Protein AF-A0A843AB43-F1 (afdb_monomer)

Nearest PDB structures (foldseek):
  2qyp-assembly1_B  TM=4.444E-01  e=4.084E+00  Homo sapiens

Secondary structure (DSSP, 8-state):
-HHHHHHGGGGSSS-BHHHHHHHHHHHHHTS-HHHHHHHHHHHHHHTTTS-HHHHHHHIIIIIIIIIHHHHHHHH------PBP-HHHHHHHHHHHHHHHHHHHHHTT-

Structure (mmCIF, N/CA/C/O backbone):
data_AF-A0A843AB43-F1
#
_entry.id   AF-A0A843AB43-F1
#
loop_
_atom_site.group_PDB
_atom_site.id
_atom_site.type_symbol
_atom_site.label_atom_id
_atom_site.label_alt_id
_atom_site.label_comp_id
_atom_site.label_asym_id
_atom_site.label_entity_id
_atom_site.label_seq_id
_atom_site.pdbx_PDB_ins_code
_atom_site.Cartn_x
_atom_site.Cartn_y
_atom_site.Cartn_z
_atom_site.occupancy
_atom_site.B_iso_or_equiv
_atom_site.auth_seq_id
_atom_site.auth_comp_id
_atom_site.auth_asym_id
_atom_site.auth_atom_id
_atom_site.pdbx_PDB_model_num
ATOM 1 N N . MET A 1 1 ? 1.940 11.977 3.750 1.00 79.62 1 MET A N 1
ATOM 2 C CA . MET A 1 1 ? 0.467 11.956 3.600 1.00 79.62 1 MET A CA 1
ATOM 3 C C . MET A 1 1 ? -0.095 10.537 3.675 1.00 79.62 1 MET A C 1
ATOM 5 O O . MET A 1 1 ? -0.754 10.281 4.665 1.00 79.62 1 MET A O 1
ATOM 9 N N . LEU A 1 2 ? 0.191 9.595 2.756 1.00 90.25 2 LEU A N 1
ATOM 10 C CA . LEU A 1 2 ? -0.289 8.194 2.866 1.00 90.25 2 LEU A CA 1
ATOM 11 C C . LEU A 1 2 ? 0.046 7.543 4.218 1.00 90.25 2 LEU A C 1
ATOM 13 O O . LEU A 1 2 ? -0.836 6.993 4.870 1.00 90.25 2 LEU A O 1
ATOM 17 N N . PHE A 1 3 ? 1.301 7.657 4.659 1.00 92.81 3 PHE A N 1
ATOM 18 C CA . PHE A 1 3 ? 1.727 7.094 5.941 1.00 9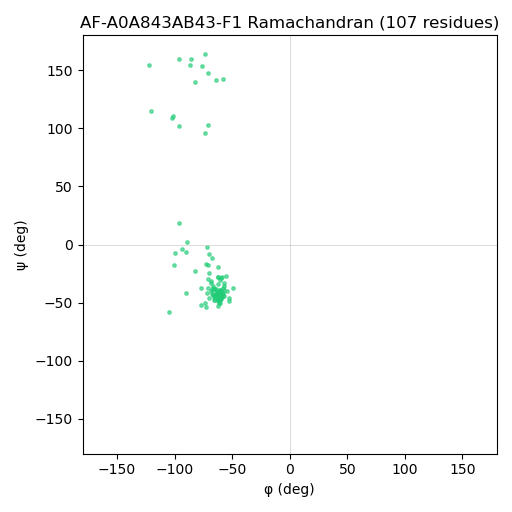2.81 3 PHE A CA 1
ATOM 19 C C . PHE A 1 3 ? 0.977 7.684 7.139 1.00 92.81 3 PHE A C 1
ATOM 21 O O . PHE A 1 3 ? 0.729 6.949 8.080 1.00 92.81 3 PHE A O 1
ATOM 28 N N . GLU A 1 4 ? 0.538 8.949 7.089 1.00 92.38 4 GLU A N 1
ATOM 29 C CA . GLU A 1 4 ? -0.273 9.536 8.169 1.00 92.38 4 GLU A CA 1
ATOM 30 C C . GLU A 1 4 ? -1.660 8.888 8.243 1.00 92.38 4 GLU A C 1
ATOM 32 O O . GLU A 1 4 ? -2.116 8.550 9.328 1.00 92.38 4 GLU A O 1
ATOM 37 N N . TYR A 1 5 ? -2.306 8.643 7.094 1.00 94.69 5 TYR A N 1
ATOM 38 C CA . TYR A 1 5 ? -3.594 7.937 7.049 1.00 94.69 5 TYR A CA 1
ATOM 39 C C . TYR A 1 5 ? -3.476 6.492 7.545 1.00 94.69 5 TYR A C 1
ATOM 41 O O . TYR A 1 5 ? -4.370 5.992 8.212 1.00 94.69 5 TYR A O 1
ATOM 49 N N . LEU A 1 6 ? -2.379 5.805 7.219 1.00 95.94 6 LEU A N 1
ATOM 50 C CA . LEU A 1 6 ? -2.141 4.449 7.721 1.00 95.94 6 LEU A CA 1
ATOM 51 C C . LEU A 1 6 ? -1.811 4.457 9.219 1.00 95.94 6 LEU A C 1
ATOM 53 O O . LEU A 1 6 ? -2.258 3.573 9.946 1.00 95.94 6 LEU A O 1
ATOM 57 N N . LYS A 1 7 ? -1.066 5.463 9.690 1.00 95.38 7 LYS A N 1
ATOM 58 C CA . LYS A 1 7 ? -0.697 5.621 11.100 1.00 95.38 7 LYS A CA 1
ATOM 59 C C . LYS A 1 7 ? -1.887 6.026 11.966 1.00 95.38 7 LYS A C 1
ATOM 61 O O . LYS A 1 7 ? -1.945 5.603 13.111 1.00 95.38 7 LYS A O 1
ATOM 66 N N . SER A 1 8 ? -2.877 6.743 11.427 1.00 95.50 8 SER A N 1
ATOM 67 C CA . SER A 1 8 ? -4.082 7.101 12.188 1.00 95.50 8 SER A CA 1
ATOM 68 C C . SER A 1 8 ? -4.894 5.887 12.647 1.00 95.50 8 SER A C 1
ATOM 70 O O . SER A 1 8 ? -5.665 6.013 13.585 1.00 95.50 8 SER A O 1
ATOM 72 N N . LEU A 1 9 ? -4.710 4.707 12.040 1.00 96.31 9 LEU A N 1
ATOM 73 C CA . LEU A 1 9 ? -5.319 3.458 12.516 1.00 96.31 9 LEU A CA 1
ATOM 74 C C . LEU A 1 9 ? -4.760 2.989 13.871 1.00 96.31 9 LEU A C 1
ATOM 76 O O . LEU A 1 9 ? -5.321 2.087 14.485 1.00 96.31 9 LEU A O 1
ATOM 80 N N . GLU A 1 10 ? -3.663 3.578 14.356 1.00 95.44 10 GLU A N 1
ATOM 81 C CA . GLU A 1 10 ? -3.089 3.275 15.670 1.00 95.44 10 GLU A CA 1
ATOM 82 C C . GLU A 1 10 ? -4.074 3.521 16.821 1.00 95.44 10 GLU A C 1
ATOM 84 O O . GLU A 1 10 ? -3.992 2.825 17.837 1.00 95.44 10 GLU A O 1
ATOM 89 N N . THR A 1 11 ? -5.024 4.447 16.653 1.00 95.06 11 THR A N 1
ATOM 90 C CA . THR A 1 11 ? -6.046 4.757 17.665 1.00 95.06 11 THR A CA 1
ATOM 91 C C . THR A 1 11 ? -7.094 3.665 17.830 1.00 95.06 11 THR A C 1
ATOM 93 O O . THR A 1 11 ? -7.792 3.657 18.836 1.00 95.06 11 THR A O 1
ATOM 96 N N . ASN A 1 12 ? -7.224 2.756 16.863 1.00 94.75 12 ASN A N 1
ATOM 97 C CA . ASN A 1 12 ? -8.202 1.677 16.926 1.00 94.75 12 ASN A CA 1
ATOM 98 C C . ASN A 1 12 ? -7.652 0.530 17.778 1.00 94.75 12 ASN A C 1
ATOM 100 O O . ASN A 1 12 ? -6.480 0.173 17.637 1.00 94.75 12 ASN A O 1
ATOM 104 N N . ASP A 1 13 ? -8.483 -0.089 18.615 1.00 94.06 13 ASP A N 1
ATOM 105 C CA . ASP A 1 13 ? -8.077 -1.261 19.406 1.00 94.06 13 ASP A CA 1
ATOM 106 C C . ASP A 1 13 ? -7.609 -2.405 18.497 1.00 94.06 13 ASP A C 1
ATOM 108 O O . ASP A 1 13 ? -6.518 -2.956 18.674 1.00 94.06 13 ASP A O 1
ATOM 112 N N . GLU A 1 14 ? -8.377 -2.660 17.440 1.00 96.19 14 GLU A N 1
ATOM 113 C CA . GLU A 1 14 ? -8.062 -3.603 16.376 1.00 96.19 14 GLU A CA 1
ATOM 114 C C . GLU A 1 14 ? -8.037 -2.904 15.015 1.00 96.19 14 GLU A C 1
ATOM 116 O O . GLU A 1 14 ? -8.686 -1.882 14.800 1.00 96.19 14 GLU A O 1
ATOM 121 N N . ILE A 1 15 ? -7.275 -3.468 14.077 1.00 97.44 15 ILE A N 1
ATOM 122 C CA . ILE A 1 15 ? -7.208 -2.970 12.704 1.00 97.44 15 ILE A CA 1
ATOM 123 C C . ILE A 1 15 ? -7.651 -4.095 11.777 1.00 97.44 15 ILE A C 1
ATOM 125 O O . ILE A 1 15 ? -6.965 -5.119 11.668 1.00 97.44 15 ILE A O 1
ATOM 129 N N . SER A 1 16 ? -8.771 -3.894 11.086 1.00 97.25 16 SER A N 1
ATOM 130 C CA . SER A 1 16 ? -9.240 -4.852 10.091 1.00 97.25 16 SER A CA 1
ATOM 131 C C . SER A 1 16 ? -8.421 -4.737 8.805 1.00 97.25 16 SER A C 1
ATOM 133 O O . SER A 1 16 ? -7.900 -3.672 8.450 1.00 97.25 16 SER A O 1
ATOM 135 N N . LYS A 1 17 ? -8.328 -5.829 8.041 1.00 97.12 17 LYS A N 1
ATOM 136 C CA . LYS A 1 17 ? -7.762 -5.777 6.680 1.00 97.12 17 LYS A CA 1
ATOM 137 C C . LYS A 1 17 ? -8.519 -4.773 5.794 1.00 97.12 17 LYS A C 1
ATOM 139 O O . LYS A 1 17 ? -7.908 -4.107 4.955 1.00 97.12 17 LYS A O 1
ATOM 144 N N . ASN A 1 18 ? -9.824 -4.623 6.016 1.00 97.12 18 ASN A N 1
ATOM 145 C CA . ASN A 1 18 ? -10.679 -3.697 5.280 1.00 97.12 18 ASN A CA 1
ATOM 146 C C . ASN A 1 18 ? -10.378 -2.217 5.575 1.00 97.12 18 ASN A C 1
ATOM 148 O O . ASN A 1 18 ? -10.467 -1.400 4.657 1.00 97.12 18 ASN A O 1
ATOM 152 N N . ASP A 1 19 ? -9.961 -1.860 6.793 1.00 96.50 19 ASP A N 1
ATOM 153 C CA . ASP A 1 19 ? -9.545 -0.485 7.122 1.00 96.50 19 ASP A CA 1
ATOM 154 C C . ASP A 1 19 ? -8.342 -0.056 6.278 1.00 96.50 19 ASP A C 1
ATOM 156 O O . ASP A 1 19 ? -8.309 1.033 5.695 1.00 96.50 19 ASP A O 1
ATOM 160 N N . ILE A 1 20 ? -7.373 -0.963 6.144 1.00 96.12 20 ILE A N 1
ATOM 161 C CA . ILE A 1 20 ? -6.191 -0.759 5.306 1.00 96.12 20 ILE A CA 1
ATOM 162 C C . ILE A 1 20 ? -6.607 -0.670 3.840 1.00 96.12 20 ILE A C 1
ATOM 164 O O . ILE A 1 20 ? -6.200 0.263 3.145 1.00 96.12 20 ILE A O 1
ATOM 168 N N . LEU A 1 21 ? -7.442 -1.602 3.364 1.00 96.44 21 LEU A N 1
ATOM 169 C CA . LEU A 1 21 ? -7.914 -1.606 1.980 1.00 96.44 21 LEU A CA 1
ATOM 170 C C . LEU A 1 21 ? -8.629 -0.299 1.624 1.00 96.44 21 LEU A C 1
ATOM 172 O O . LEU A 1 21 ? -8.383 0.251 0.553 1.00 96.44 21 LEU A O 1
ATOM 176 N N . LYS A 1 22 ? -9.460 0.238 2.522 1.00 96.25 22 LYS A N 1
ATOM 177 C CA . LYS A 1 22 ? -10.166 1.511 2.327 1.00 96.25 22 LYS A CA 1
ATOM 178 C C . LYS A 1 22 ? -9.196 2.672 2.113 1.00 96.25 22 LYS A C 1
ATOM 180 O O . LYS A 1 22 ? -9.383 3.466 1.190 1.00 96.25 22 LYS A O 1
ATOM 185 N N . ILE A 1 23 ? -8.142 2.760 2.925 1.00 96.50 23 ILE A N 1
ATOM 186 C CA . ILE A 1 23 ? -7.103 3.785 2.758 1.00 96.50 23 ILE A CA 1
ATOM 187 C C . ILE A 1 23 ? -6.356 3.569 1.441 1.00 96.50 23 ILE A C 1
ATOM 189 O O . ILE A 1 23 ? -6.203 4.512 0.665 1.00 96.50 23 ILE A O 1
ATOM 193 N N . LEU A 1 24 ? -5.929 2.338 1.153 1.00 94.94 24 LEU A N 1
ATOM 194 C CA . LEU A 1 24 ? -5.204 2.026 -0.079 1.00 94.94 24 LEU A CA 1
ATOM 195 C C . LEU A 1 24 ? -6.033 2.339 -1.328 1.00 94.94 24 LEU A C 1
ATOM 197 O O . LEU A 1 24 ? -5.489 2.902 -2.273 1.00 94.94 24 LEU A O 1
ATOM 201 N N . LYS A 1 25 ? -7.340 2.057 -1.324 1.00 95.38 25 LYS A N 1
ATOM 202 C CA . LYS A 1 25 ? -8.261 2.419 -2.410 1.00 95.38 25 LYS A CA 1
ATOM 203 C C . LYS A 1 25 ? -8.333 3.923 -2.625 1.00 95.38 25 LYS A C 1
ATOM 205 O O . LYS A 1 25 ? -8.106 4.369 -3.746 1.00 95.38 25 LYS A O 1
ATOM 210 N N . LYS A 1 26 ? -8.546 4.698 -1.556 1.00 94.69 26 LYS A N 1
ATOM 211 C CA . LYS A 1 26 ? -8.575 6.170 -1.620 1.00 94.69 26 LYS A CA 1
ATOM 212 C C . LYS A 1 26 ? -7.299 6.736 -2.250 1.00 94.69 26 LYS A C 1
ATOM 214 O O . LYS A 1 26 ? -7.342 7.690 -3.017 1.00 94.69 26 LYS A O 1
ATOM 219 N N . TRP A 1 27 ? -6.144 6.157 -1.928 1.00 92.75 27 TRP A N 1
ATOM 220 C CA . TRP A 1 27 ? -4.873 6.585 -2.511 1.00 92.75 27 TRP A CA 1
ATOM 221 C C . TRP A 1 27 ? -4.671 6.086 -3.938 1.00 92.75 27 TRP A C 1
ATOM 223 O O . TRP A 1 27 ? -4.152 6.828 -4.769 1.00 92.75 27 TRP A O 1
ATOM 233 N N . ALA A 1 28 ? -5.109 4.866 -4.239 1.00 92.38 28 ALA A N 1
ATOM 234 C CA . ALA A 1 28 ? -5.060 4.322 -5.583 1.00 92.38 28 ALA A CA 1
ATOM 235 C C . ALA A 1 28 ? -5.911 5.162 -6.541 1.00 92.38 28 ALA A C 1
ATOM 237 O O . ALA A 1 28 ? -5.469 5.415 -7.659 1.00 92.38 28 ALA A O 1
ATOM 238 N N . GLU A 1 29 ? -7.099 5.623 -6.135 1.00 91.62 29 GLU A N 1
ATOM 239 C CA . GLU A 1 29 ? -7.998 6.471 -6.940 1.00 91.62 29 GLU A CA 1
ATOM 240 C C . GLU A 1 29 ? -7.283 7.675 -7.564 1.00 91.62 29 GLU A C 1
ATOM 242 O O . GLU A 1 29 ? -7.496 7.942 -8.746 1.00 91.62 29 GLU A O 1
ATOM 247 N N . ASN A 1 30 ? -6.339 8.281 -6.840 1.00 91.31 30 ASN A N 1
ATOM 248 C CA . ASN A 1 30 ? -5.541 9.423 -7.302 1.00 91.31 30 ASN A CA 1
ATOM 249 C C . ASN A 1 30 ? -4.516 9.090 -8.402 1.00 91.31 30 ASN A C 1
ATOM 251 O O . ASN A 1 30 ? -3.886 9.996 -8.934 1.00 91.31 30 ASN A O 1
ATOM 255 N N . VAL A 1 31 ? -4.312 7.812 -8.731 1.00 90.25 31 VAL A N 1
ATOM 256 C CA . VAL A 1 31 ? -3.376 7.367 -9.772 1.00 90.25 31 VAL A CA 1
ATOM 257 C C . VAL A 1 31 ? -4.153 7.000 -11.032 1.00 90.25 31 VAL A C 1
ATOM 259 O O . VAL A 1 31 ? -4.850 5.982 -11.063 1.00 90.25 31 VAL A O 1
ATOM 262 N N . SER A 1 32 ? -4.057 7.793 -12.094 1.00 89.56 32 SER A N 1
ATOM 263 C CA . SER A 1 32 ? -4.746 7.493 -13.351 1.00 89.56 32 SER A CA 1
ATOM 264 C C . SER A 1 32 ? -4.089 6.331 -14.111 1.00 89.56 32 SER A C 1
ATOM 266 O O . SER A 1 32 ? -2.946 5.943 -13.864 1.00 89.56 32 SER A O 1
ATOM 268 N N . VAL A 1 33 ? -4.810 5.766 -15.085 1.00 85.00 33 VAL A N 1
ATOM 269 C CA . VAL A 1 33 ? -4.222 4.781 -16.012 1.00 85.00 33 VAL A CA 1
ATOM 270 C C . VAL A 1 33 ? -3.093 5.414 -16.832 1.00 85.00 33 VAL A C 1
ATOM 272 O O . VAL A 1 33 ? -2.096 4.750 -17.099 1.00 85.00 33 VAL A O 1
ATOM 275 N N . PHE A 1 34 ? -3.206 6.702 -17.170 1.00 88.81 34 PHE A N 1
ATOM 276 C CA . PHE A 1 34 ? -2.152 7.434 -17.871 1.00 88.81 34 PHE A CA 1
ATOM 277 C C . PHE A 1 34 ? -0.887 7.581 -17.021 1.00 88.81 34 PHE A C 1
ATOM 279 O O . PHE A 1 34 ? 0.208 7.404 -17.552 1.00 88.81 34 PHE A O 1
ATOM 286 N N . ASP A 1 35 ? -1.015 7.812 -15.710 1.00 89.31 35 ASP A N 1
ATOM 287 C CA . ASP A 1 35 ? 0.133 7.842 -14.793 1.00 89.31 35 ASP A CA 1
ATOM 288 C C . ASP A 1 35 ? 0.849 6.491 -14.781 1.00 89.31 35 ASP A C 1
ATOM 290 O O . ASP A 1 35 ? 2.067 6.426 -14.943 1.00 89.31 35 ASP A O 1
ATOM 294 N N . ILE A 1 36 ? 0.082 5.398 -14.692 1.00 87.06 36 ILE A N 1
ATOM 295 C CA . ILE A 1 36 ? 0.609 4.028 -14.750 1.00 87.06 36 ILE A CA 1
ATOM 296 C C . ILE A 1 36 ? 1.344 3.772 -16.074 1.00 87.06 36 ILE A C 1
ATOM 298 O O . ILE A 1 36 ? 2.460 3.244 -16.066 1.00 87.06 36 ILE A O 1
ATOM 302 N N . MET A 1 37 ? 0.750 4.156 -17.208 1.00 86.88 37 MET A N 1
ATOM 303 C CA . MET A 1 37 ? 1.358 3.993 -18.534 1.00 86.88 37 MET A CA 1
ATOM 304 C C . MET A 1 37 ? 2.654 4.796 -18.663 1.00 86.88 37 MET A C 1
ATOM 306 O O . MET A 1 37 ? 3.672 4.256 -19.097 1.00 86.88 37 MET A O 1
ATOM 310 N N . ASN A 1 38 ? 2.638 6.062 -18.246 1.00 90.75 38 ASN A N 1
ATOM 311 C CA . ASN A 1 38 ? 3.799 6.942 -18.322 1.00 90.75 38 ASN A CA 1
ATOM 312 C C . ASN A 1 38 ? 4.939 6.438 -17.424 1.00 90.75 38 ASN A C 1
ATOM 314 O O . ASN A 1 38 ? 6.084 6.350 -17.865 1.00 90.75 38 ASN A O 1
ATOM 318 N N . SER A 1 39 ? 4.635 6.036 -16.186 1.00 88.50 39 SER A N 1
ATOM 319 C CA . SER A 1 39 ? 5.615 5.434 -15.274 1.00 88.50 39 SER A CA 1
ATOM 320 C C . SER A 1 39 ? 6.196 4.135 -15.827 1.00 88.50 39 SER A C 1
ATOM 322 O O . SER A 1 39 ? 7.411 3.960 -15.796 1.00 88.50 39 SER A O 1
ATOM 324 N N . THR A 1 40 ? 5.359 3.264 -16.399 1.00 87.06 40 THR A N 1
ATOM 325 C CA . THR A 1 40 ? 5.805 2.015 -17.037 1.00 87.06 40 THR A CA 1
ATOM 326 C C . THR A 1 40 ? 6.744 2.291 -18.211 1.00 87.06 40 THR A C 1
ATOM 328 O O . THR A 1 40 ? 7.795 1.664 -18.321 1.00 87.06 40 THR A O 1
ATOM 331 N N . SER A 1 41 ? 6.398 3.252 -19.072 1.00 88.06 41 SER A N 1
ATOM 332 C CA . SER A 1 41 ? 7.232 3.631 -20.215 1.00 88.06 41 SER A CA 1
ATOM 333 C C . SER A 1 41 ? 8.586 4.179 -19.767 1.00 88.06 41 SER A C 1
ATOM 335 O O . SER A 1 41 ? 9.617 3.745 -20.273 1.00 88.06 41 SER A O 1
ATOM 337 N N . LYS A 1 42 ? 8.599 5.093 -18.788 1.00 88.88 42 LYS A N 1
ATOM 338 C CA . LYS A 1 42 ? 9.838 5.654 -18.228 1.00 88.88 42 LYS A CA 1
ATOM 339 C C . LYS A 1 42 ? 10.705 4.582 -17.575 1.00 88.88 42 LYS A C 1
ATOM 341 O O . LYS A 1 42 ? 11.916 4.589 -17.749 1.00 88.88 42 LYS A O 1
ATOM 346 N N . PHE A 1 43 ? 10.091 3.652 -16.849 1.00 87.25 43 PHE A N 1
ATOM 347 C CA . PHE A 1 43 ? 10.805 2.541 -16.232 1.00 87.25 43 PHE A CA 1
ATOM 348 C C . PHE A 1 43 ? 11.475 1.646 -17.283 1.00 87.25 43 PHE A C 1
ATOM 350 O O . PHE A 1 43 ? 12.672 1.383 -17.193 1.00 87.25 43 PHE A O 1
ATOM 357 N N . ARG A 1 44 ? 10.736 1.242 -18.323 1.00 85.25 44 ARG A N 1
ATOM 358 C CA . ARG A 1 44 ? 11.279 0.438 -19.430 1.00 85.25 44 ARG A CA 1
ATOM 359 C C . ARG A 1 44 ? 12.411 1.145 -20.166 1.00 85.25 44 ARG A C 1
ATOM 361 O O . ARG A 1 44 ? 13.404 0.502 -20.494 1.00 85.25 44 ARG A O 1
ATOM 368 N N . GLU A 1 45 ? 12.288 2.454 -20.371 1.00 87.56 45 GLU A N 1
ATOM 369 C CA . GLU A 1 45 ? 13.343 3.269 -20.975 1.00 87.56 45 GLU A CA 1
ATOM 370 C C . GLU A 1 45 ? 14.620 3.256 -20.125 1.00 87.56 45 GLU A C 1
ATOM 372 O O . GLU A 1 45 ? 15.709 3.033 -20.652 1.00 87.56 45 GLU A O 1
ATOM 377 N N . SER A 1 46 ? 14.503 3.389 -18.801 1.00 84.88 46 SER A N 1
ATOM 378 C CA . SER A 1 46 ? 15.642 3.253 -17.881 1.00 84.88 46 SER A CA 1
ATOM 379 C C . SER A 1 46 ? 16.266 1.853 -17.912 1.00 84.88 46 SER A C 1
ATOM 381 O O . SER A 1 46 ? 17.465 1.699 -17.689 1.00 84.88 46 SER A O 1
ATOM 383 N N . CYS A 1 47 ? 15.477 0.827 -18.231 1.00 83.31 47 CYS A N 1
ATOM 384 C CA . CYS A 1 47 ? 15.935 -0.553 -18.357 1.00 83.31 47 CYS A CA 1
ATOM 385 C C . CYS A 1 47 ? 16.411 -0.928 -19.772 1.00 83.31 47 CYS A C 1
ATOM 387 O O . CYS A 1 47 ? 16.794 -2.079 -19.990 1.00 83.31 47 CYS A O 1
ATOM 389 N N . LYS A 1 48 ? 16.428 -0.013 -20.753 1.00 83.25 48 LYS A N 1
ATOM 390 C CA . LYS A 1 48 ? 16.703 -0.373 -22.160 1.00 83.25 48 LYS A CA 1
ATOM 391 C C . LYS A 1 48 ? 18.073 -1.019 -22.390 1.00 83.25 48 LYS A C 1
ATOM 393 O O . LYS A 1 48 ? 18.201 -1.847 -23.294 1.00 83.25 48 LYS A O 1
ATOM 398 N N . TYR A 1 49 ? 19.054 -0.682 -21.551 1.00 83.31 49 TYR A N 1
ATOM 399 C CA . TYR A 1 49 ? 20.423 -1.209 -21.596 1.00 83.31 49 TYR A CA 1
ATOM 400 C C . TYR A 1 49 ? 20.660 -2.424 -20.691 1.00 83.31 49 TYR A C 1
ATOM 402 O O . TYR A 1 49 ? 21.750 -2.990 -20.697 1.00 83.31 49 TYR A O 1
ATOM 410 N N . VAL A 1 50 ? 19.661 -2.837 -19.907 1.00 82.62 50 VAL A N 1
ATOM 411 C CA . VAL A 1 50 ? 19.729 -4.089 -19.147 1.00 82.62 50 VAL A CA 1
ATOM 412 C C . VAL A 1 50 ? 19.805 -5.251 -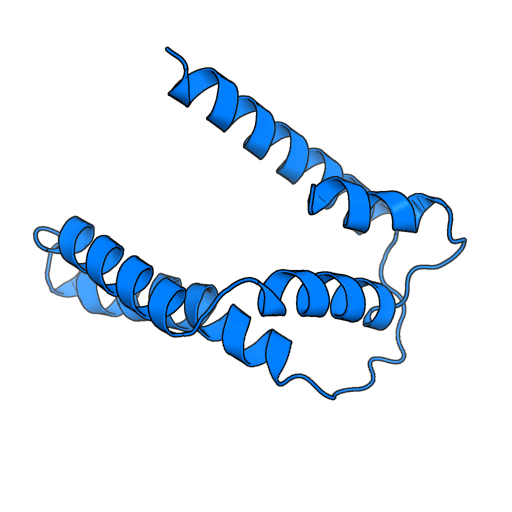20.138 1.00 82.62 50 VAL A C 1
ATOM 414 O O . VAL A 1 50 ? 19.154 -5.211 -21.181 1.00 82.62 50 VAL A O 1
ATOM 417 N N . LYS A 1 51 ? 20.591 -6.291 -19.837 1.00 77.38 51 LYS A N 1
ATOM 418 C CA . LYS A 1 51 ? 20.673 -7.474 -20.705 1.00 77.38 51 LYS A CA 1
ATOM 419 C C . LYS A 1 51 ? 19.297 -8.114 -20.888 1.00 77.38 51 LYS A C 1
ATOM 421 O O . LYS A 1 51 ? 18.493 -8.174 -19.960 1.00 77.38 51 LYS A O 1
ATOM 426 N N . GLU A 1 52 ? 19.046 -8.602 -22.096 1.00 76.19 52 GLU A N 1
ATOM 427 C CA . GLU A 1 52 ? 17.741 -9.099 -22.538 1.00 76.19 52 GLU A CA 1
ATOM 428 C C . GLU A 1 52 ? 17.194 -10.231 -21.656 1.00 76.19 52 GLU A C 1
ATOM 430 O O . GLU A 1 52 ? 16.014 -10.222 -21.311 1.00 76.19 52 GLU A O 1
ATOM 435 N N . GLU A 1 53 ? 18.083 -11.097 -21.166 1.00 79.06 53 GLU A N 1
ATOM 436 C CA . GLU A 1 53 ? 17.797 -12.167 -20.200 1.00 79.06 53 GLU A CA 1
ATOM 437 C C . GLU A 1 53 ? 17.142 -11.676 -18.893 1.00 79.06 53 GLU A C 1
ATOM 439 O O . GLU A 1 53 ? 16.363 -12.401 -18.281 1.00 79.06 53 GLU A O 1
ATOM 444 N N . TYR A 1 54 ? 17.382 -10.424 -18.487 1.00 74.44 54 TYR A N 1
ATOM 445 C CA . TYR A 1 54 ? 16.772 -9.836 -17.292 1.00 74.44 54 TYR A CA 1
ATOM 446 C C . TYR A 1 54 ? 15.584 -8.920 -17.605 1.00 74.44 54 TYR A C 1
ATOM 448 O O . TYR A 1 54 ? 14.780 -8.654 -16.710 1.00 74.44 54 TYR A O 1
ATOM 456 N N . LYS A 1 55 ? 15.420 -8.445 -18.849 1.00 69.81 55 LYS A N 1
ATOM 457 C CA . LYS A 1 55 ? 14.344 -7.500 -19.214 1.00 69.81 55 LYS A CA 1
ATOM 458 C C . LYS A 1 55 ? 12.950 -8.054 -18.906 1.00 69.81 55 LYS A C 1
ATOM 460 O O . LYS A 1 55 ? 12.132 -7.336 -18.333 1.00 69.81 55 LYS A O 1
ATOM 465 N N . GLY A 1 56 ? 12.700 -9.330 -19.214 1.00 71.25 56 GLY A N 1
ATOM 466 C CA . GLY A 1 56 ? 11.429 -9.996 -18.896 1.00 71.25 56 GLY A CA 1
ATOM 467 C C . GLY A 1 56 ? 11.135 -10.035 -17.391 1.00 71.25 56 GLY A C 1
ATOM 468 O O . GLY A 1 56 ? 10.013 -9.765 -16.968 1.00 71.25 56 GLY A O 1
ATOM 469 N N . HIS A 1 57 ? 12.164 -10.257 -16.567 1.00 75.94 57 HIS A N 1
ATOM 470 C CA . HIS A 1 57 ? 12.032 -10.237 -15.109 1.00 75.94 57 HIS A CA 1
ATOM 471 C C . HIS A 1 57 ? 11.701 -8.848 -14.556 1.00 75.94 57 HIS A C 1
ATOM 473 O O . HIS A 1 57 ? 10.919 -8.743 -13.612 1.00 75.94 57 HIS A O 1
ATOM 479 N N . PHE A 1 58 ? 12.235 -7.776 -15.144 1.00 73.62 58 PHE A N 1
ATOM 480 C CA . PHE A 1 58 ? 11.900 -6.415 -14.720 1.00 73.62 58 PHE A CA 1
ATOM 481 C C . PHE A 1 58 ? 10.449 -6.047 -15.041 1.00 73.62 58 PHE A C 1
ATOM 483 O O . PHE A 1 58 ? 9.774 -5.454 -14.199 1.00 73.62 58 PHE A O 1
ATOM 490 N N . ASP A 1 59 ? 9.940 -6.439 -16.208 1.00 73.94 59 ASP A N 1
ATOM 491 C CA . ASP A 1 59 ? 8.533 -6.224 -16.556 1.00 73.94 59 ASP A CA 1
ATOM 492 C C . ASP A 1 59 ? 7.591 -7.005 -15.622 1.00 73.94 59 ASP A C 1
ATOM 494 O O . ASP A 1 59 ? 6.606 -6.459 -15.116 1.00 73.94 59 ASP A O 1
ATOM 498 N N . ASP A 1 60 ? 7.916 -8.258 -15.311 1.00 77.00 60 ASP A N 1
ATOM 499 C CA . ASP A 1 60 ? 7.111 -9.066 -14.393 1.00 77.00 60 ASP A CA 1
ATOM 500 C C . ASP A 1 60 ? 7.135 -8.526 -12.959 1.00 77.00 60 ASP A C 1
ATOM 502 O O . ASP A 1 60 ? 6.096 -8.428 -12.302 1.00 77.00 60 ASP A O 1
ATOM 506 N N . ILE A 1 61 ? 8.302 -8.125 -12.461 1.00 76.56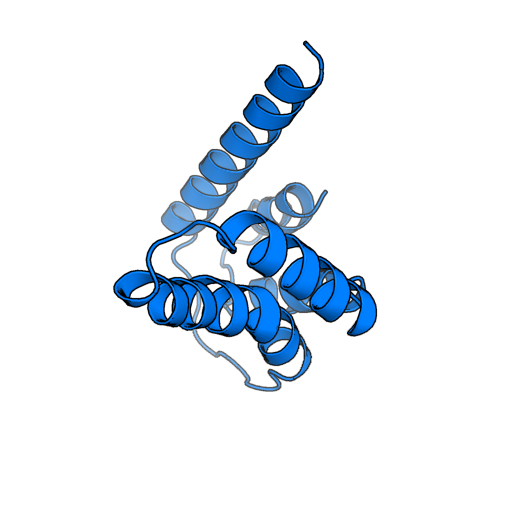 61 ILE A N 1
ATOM 507 C CA . ILE A 1 61 ? 8.423 -7.615 -11.096 1.00 76.56 61 ILE A CA 1
ATOM 508 C C . ILE A 1 61 ? 7.801 -6.222 -10.993 1.00 76.56 61 ILE A C 1
ATOM 510 O O . ILE A 1 61 ? 6.926 -6.006 -10.163 1.00 76.56 61 ILE A O 1
ATOM 514 N N . TYR A 1 62 ? 8.200 -5.269 -11.828 1.00 74.94 62 TYR A N 1
ATOM 515 C CA . TYR A 1 62 ? 7.836 -3.865 -11.627 1.00 74.94 62 TYR A CA 1
ATOM 516 C C . TYR A 1 62 ? 6.528 -3.486 -12.315 1.00 74.94 62 TYR A C 1
ATOM 518 O O . TYR A 1 62 ? 5.680 -2.823 -11.714 1.00 74.94 62 TYR A O 1
ATOM 526 N N . VAL A 1 63 ? 6.300 -3.952 -13.542 1.00 77.25 63 VAL A N 1
ATOM 527 C CA . VAL A 1 63 ? 5.080 -3.590 -14.270 1.00 77.25 63 VAL A CA 1
ATOM 528 C C . VAL A 1 63 ? 3.892 -4.382 -13.751 1.00 77.25 63 VAL A C 1
ATOM 530 O O . VAL A 1 63 ? 2.887 -3.785 -13.352 1.00 77.25 63 VAL A O 1
ATOM 533 N N . LYS A 1 64 ? 4.005 -5.711 -13.678 1.00 79.00 64 LYS A N 1
ATOM 534 C CA . LYS A 1 64 ? 2.893 -6.537 -13.190 1.00 79.00 64 LYS A CA 1
ATOM 535 C C . LYS A 1 64 ? 2.716 -6.430 -11.673 1.00 79.00 64 LYS A C 1
ATOM 537 O O . LYS A 1 64 ? 1.608 -6.143 -11.230 1.00 79.00 64 LYS A O 1
ATOM 542 N N . ASN A 1 65 ? 3.759 -6.602 -10.855 1.00 77.94 65 ASN A N 1
ATOM 543 C CA . ASN A 1 65 ? 3.535 -6.654 -9.399 1.00 77.94 65 ASN A CA 1
ATOM 544 C C . ASN A 1 65 ? 3.416 -5.291 -8.706 1.00 77.94 65 ASN A C 1
ATOM 546 O O . ASN A 1 65 ? 2.806 -5.244 -7.638 1.00 77.94 65 ASN A O 1
ATOM 550 N N . PHE A 1 66 ? 3.941 -4.197 -9.271 1.00 77.94 66 PHE A N 1
ATOM 551 C CA . PHE A 1 66 ? 3.822 -2.870 -8.648 1.00 77.94 66 PHE A CA 1
ATOM 552 C C . PHE A 1 66 ? 2.802 -1.978 -9.351 1.00 77.94 66 PHE A C 1
ATOM 554 O O . PHE A 1 66 ? 1.831 -1.558 -8.719 1.00 77.94 66 PHE A O 1
ATOM 561 N N . TYR A 1 67 ? 2.969 -1.703 -10.648 1.00 82.94 67 TYR A N 1
ATOM 562 C CA . TYR A 1 67 ? 2.079 -0.761 -11.334 1.00 82.94 67 TYR A CA 1
ATOM 563 C C . TYR A 1 67 ? 0.660 -1.311 -11.515 1.00 82.94 67 TYR A C 1
ATOM 565 O O . TYR A 1 67 ? -0.315 -0.626 -11.197 1.00 82.94 67 TYR A O 1
ATOM 573 N N . MET A 1 68 ? 0.519 -2.563 -11.957 1.00 85.88 68 MET A N 1
ATOM 574 C CA . MET A 1 68 ? -0.807 -3.165 -12.136 1.00 85.88 68 MET A CA 1
ATOM 575 C C . MET A 1 68 ? -1.518 -3.442 -10.808 1.00 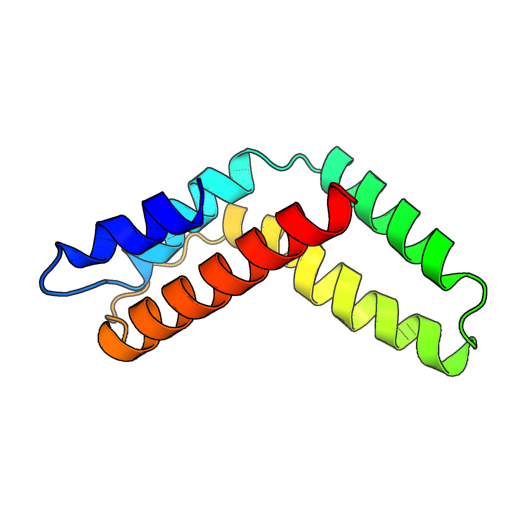85.88 68 MET A C 1
ATOM 577 O O . MET A 1 68 ? -2.744 -3.383 -10.752 1.00 85.88 68 MET A O 1
ATOM 581 N N . ARG A 1 69 ? -0.781 -3.601 -9.706 1.00 89.50 69 ARG A N 1
ATOM 582 C CA . ARG A 1 69 ? -1.368 -3.805 -8.375 1.00 89.50 69 ARG A CA 1
ATOM 583 C C . ARG A 1 69 ? -2.209 -2.624 -7.897 1.00 89.50 69 ARG A C 1
ATOM 585 O O . ARG A 1 69 ? -3.174 -2.817 -7.165 1.00 89.50 69 ARG A O 1
ATOM 592 N N . ILE A 1 70 ? -1.903 -1.408 -8.351 1.00 90.88 70 ILE A N 1
ATOM 593 C CA . ILE A 1 70 ? -2.742 -0.225 -8.101 1.00 90.88 70 ILE A CA 1
ATOM 594 C C . ILE A 1 70 ? -4.127 -0.422 -8.729 1.00 90.88 70 ILE A C 1
ATOM 596 O O . ILE A 1 70 ? -5.146 -0.151 -8.094 1.00 90.88 70 ILE A O 1
ATOM 600 N N . LYS A 1 71 ? -4.179 -0.936 -9.964 1.00 89.31 71 LYS A N 1
ATOM 601 C CA . LYS A 1 71 ? -5.435 -1.264 -10.653 1.00 89.31 71 LYS A CA 1
ATOM 602 C C . LYS A 1 71 ? -6.180 -2.390 -9.936 1.00 89.31 71 LYS A C 1
ATOM 604 O O . LYS A 1 71 ? -7.404 -2.317 -9.840 1.00 89.31 71 LYS A O 1
ATOM 609 N N . ASP A 1 72 ? -5.466 -3.385 -9.424 1.00 91.38 72 ASP A N 1
ATOM 610 C CA . ASP A 1 72 ? -6.076 -4.489 -8.680 1.00 91.38 72 ASP A CA 1
ATOM 611 C C . ASP A 1 72 ? -6.704 -3.997 -7.373 1.00 91.38 72 ASP A C 1
ATOM 613 O O . ASP A 1 72 ? -7.866 -4.293 -7.118 1.00 91.38 72 ASP A O 1
ATOM 617 N N . ILE A 1 73 ? -6.004 -3.150 -6.607 1.00 93.75 73 ILE A N 1
ATOM 618 C CA . ILE A 1 73 ? -6.528 -2.524 -5.379 1.00 93.75 73 ILE A CA 1
ATOM 619 C C . ILE A 1 73 ? -7.810 -1.733 -5.664 1.00 93.75 73 ILE A C 1
ATOM 621 O O . ILE A 1 73 ? -8.787 -1.861 -4.927 1.00 93.75 73 ILE A O 1
ATOM 625 N N . LYS A 1 74 ? -7.842 -0.947 -6.750 1.00 92.19 74 LYS A N 1
ATOM 626 C CA . LYS A 1 74 ? -9.051 -0.199 -7.151 1.00 92.19 74 LYS A CA 1
ATOM 627 C C . LYS A 1 74 ? -10.254 -1.107 -7.372 1.00 92.19 74 LYS A C 1
ATOM 629 O O . LYS A 1 74 ? -11.375 -0.732 -7.046 1.00 92.19 74 LYS A O 1
ATOM 634 N N . LYS A 1 75 ? -10.021 -2.277 -7.966 1.00 93.06 75 LY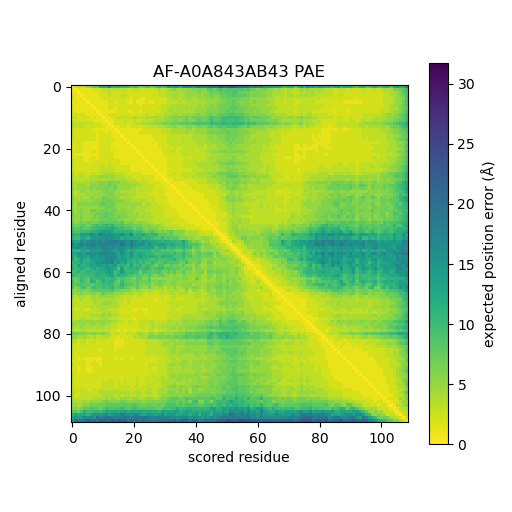S A N 1
ATOM 635 C CA . LYS A 1 75 ? -11.064 -3.239 -8.334 1.00 93.06 75 LYS A CA 1
ATOM 636 C C . LYS A 1 75 ? -11.367 -4.253 -7.233 1.00 93.06 75 LYS A C 1
ATOM 638 O O . LYS A 1 75 ? -12.287 -5.051 -7.399 1.00 93.06 75 LYS A O 1
ATOM 643 N N . ASP A 1 76 ? -10.606 -4.252 -6.142 1.00 95.31 76 ASP A N 1
ATOM 644 C CA . ASP A 1 76 ? -10.735 -5.249 -5.088 1.00 95.31 76 ASP A CA 1
ATOM 645 C C . ASP A 1 76 ? -11.996 -5.006 -4.254 1.00 95.31 76 ASP A C 1
ATOM 647 O O . ASP A 1 76 ? -11.995 -4.215 -3.320 1.00 95.31 76 ASP A O 1
ATOM 651 N N . ASN A 1 77 ? -13.087 -5.690 -4.584 1.00 94.25 77 ASN A N 1
ATOM 652 C CA . ASN A 1 77 ? -14.348 -5.627 -3.840 1.00 94.25 77 ASN A CA 1
ATOM 653 C C . ASN A 1 77 ? -14.504 -6.771 -2.831 1.00 94.25 77 ASN A C 1
ATOM 655 O O . ASN A 1 77 ? -15.624 -7.072 -2.420 1.00 94.25 77 ASN A O 1
ATOM 659 N N . LYS A 1 78 ? -13.409 -7.442 -2.461 1.00 95.56 78 LYS A N 1
ATOM 660 C CA . LYS A 1 78 ? -13.454 -8.494 -1.447 1.00 95.56 78 LYS A CA 1
ATOM 661 C C . LYS A 1 78 ? -13.693 -7.890 -0.069 1.00 95.56 78 LYS A C 1
ATOM 663 O O . LYS A 1 78 ? -13.230 -6.795 0.238 1.00 95.56 78 LYS A O 1
ATOM 668 N N . ASP A 1 79 ? -14.391 -8.659 0.755 1.00 95.44 79 ASP A N 1
ATOM 669 C CA . ASP A 1 79 ? -14.575 -8.386 2.173 1.00 95.44 79 ASP A CA 1
ATOM 670 C C . ASP A 1 79 ? -13.622 -9.273 2.983 1.00 95.44 79 ASP A C 1
ATOM 672 O O . ASP A 1 79 ? -13.758 -10.500 3.011 1.00 95.44 79 ASP A O 1
ATOM 676 N N . TYR A 1 80 ? -12.618 -8.657 3.604 1.00 96.00 80 TYR A N 1
ATOM 677 C CA . TYR A 1 80 ? -11.620 -9.354 4.404 1.00 96.00 80 TYR A CA 1
ATOM 678 C C . TYR A 1 80 ? -12.004 -9.307 5.886 1.00 96.00 80 TYR A C 1
ATOM 680 O O . TYR A 1 80 ? -11.769 -8.310 6.565 1.00 96.00 80 TYR A O 1
ATOM 688 N N . LYS A 1 81 ? -12.543 -10.420 6.393 1.00 94.38 81 LYS A N 1
ATOM 689 C CA . LYS A 1 81 ? -13.088 -10.519 7.759 1.00 94.38 81 LYS A CA 1
ATOM 690 C C . LYS A 1 81 ? -12.045 -10.540 8.880 1.00 94.38 81 LYS A C 1
ATOM 692 O O . LYS A 1 81 ? -12.405 -10.340 10.033 1.00 94.38 81 LYS A O 1
ATOM 697 N N . ASP A 1 82 ? -10.779 -10.802 8.563 1.00 96.81 82 ASP A N 1
ATOM 698 C CA . ASP A 1 82 ? -9.736 -10.909 9.584 1.00 96.81 82 ASP A CA 1
ATOM 699 C C . ASP A 1 82 ? -9.113 -9.555 9.933 1.00 96.81 82 ASP A C 1
ATOM 701 O O . ASP A 1 82 ? -8.961 -8.660 9.091 1.00 96.81 82 ASP A O 1
ATOM 705 N N . ASN A 1 83 ? -8.598 -9.488 11.155 1.00 97.31 83 ASN A N 1
ATOM 706 C CA . ASN A 1 83 ? -7.728 -8.416 11.610 1.00 97.31 83 ASN A CA 1
ATOM 707 C C . ASN A 1 83 ? -6.261 -8.672 11.253 1.00 97.31 83 ASN A C 1
ATOM 709 O O . ASN A 1 83 ? -5.824 -9.799 10.999 1.00 97.31 83 ASN A O 1
ATOM 713 N N . ILE A 1 84 ? -5.479 -7.599 11.239 1.00 96.44 84 ILE A N 1
ATOM 714 C CA . ILE A 1 84 ? -4.025 -7.659 11.087 1.00 96.44 84 ILE A CA 1
ATOM 715 C C . ILE A 1 84 ? -3.318 -7.615 12.444 1.00 96.44 84 ILE A C 1
ATOM 717 O O . ILE A 1 84 ? -3.839 -7.113 13.438 1.00 96.44 84 ILE A O 1
ATOM 721 N N . ASN A 1 85 ? -2.063 -8.068 12.478 1.00 97.50 85 ASN A N 1
ATOM 722 C CA . ASN A 1 85 ? -1.211 -7.831 13.638 1.00 97.50 85 ASN A CA 1
ATOM 723 C C . ASN A 1 85 ? -0.829 -6.341 13.708 1.00 97.50 85 ASN A C 1
ATOM 725 O O . ASN A 1 85 ? 0.059 -5.883 12.981 1.00 97.50 85 ASN A O 1
ATOM 729 N N . LYS A 1 86 ? -1.488 -5.600 14.607 1.00 96.12 86 LYS A N 1
ATOM 730 C CA . LYS A 1 86 ? -1.298 -4.154 14.808 1.00 96.12 86 LYS A CA 1
ATOM 731 C C . LYS A 1 86 ? 0.169 -3.774 15.028 1.00 96.12 86 LYS A C 1
ATOM 733 O O . LYS A 1 86 ? 0.665 -2.855 14.384 1.00 96.12 86 LYS A O 1
ATOM 738 N N . LYS A 1 87 ? 0.894 -4.506 15.880 1.00 96.88 87 LYS A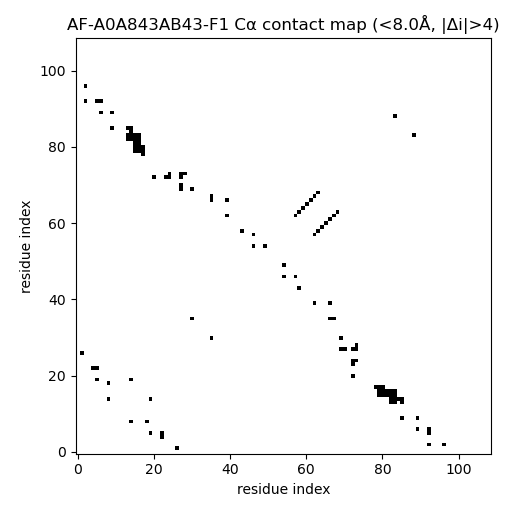 N 1
ATOM 739 C CA . LYS A 1 87 ? 2.305 -4.217 16.195 1.00 96.88 87 LYS A CA 1
ATOM 740 C C . LYS A 1 87 ? 3.199 -4.342 14.961 1.00 96.88 87 LYS A C 1
ATOM 742 O O . LYS A 1 87 ? 4.012 -3.456 14.697 1.00 96.88 87 LYS A O 1
ATOM 747 N N . THR A 1 88 ? 3.045 -5.424 14.201 1.00 97.69 88 THR A N 1
ATOM 748 C CA . THR A 1 88 ? 3.813 -5.652 12.970 1.00 97.69 88 THR A CA 1
ATOM 749 C C . THR A 1 88 ? 3.504 -4.587 11.925 1.00 97.69 88 THR A C 1
ATOM 751 O O . THR A 1 88 ? 4.423 -4.057 11.304 1.00 97.69 88 THR A O 1
ATOM 754 N N . PHE A 1 89 ? 2.229 -4.231 11.766 1.00 96.81 89 PHE A N 1
ATOM 755 C CA . PHE A 1 89 ? 1.806 -3.191 10.836 1.00 96.81 89 PHE A CA 1
ATOM 756 C C . PHE A 1 89 ? 2.392 -1.824 11.184 1.00 96.81 89 PHE A C 1
ATOM 758 O O . PHE A 1 89 ? 3.060 -1.230 10.343 1.00 96.81 89 PHE A O 1
ATOM 765 N N . LEU A 1 90 ? 2.225 -1.352 12.421 1.00 96.56 90 LEU A N 1
ATOM 766 C CA . LEU A 1 90 ? 2.727 -0.037 12.832 1.00 96.56 90 LEU A CA 1
ATOM 767 C C . LEU A 1 90 ? 4.248 0.057 12.687 1.00 96.56 90 LEU A C 1
ATOM 769 O O . LEU A 1 90 ? 4.749 1.043 12.150 1.00 96.56 90 LEU A O 1
ATOM 773 N N . LYS A 1 91 ? 4.976 -1.009 13.048 1.00 97.31 91 LYS A N 1
ATOM 774 C CA . LYS A 1 91 ? 6.428 -1.085 12.836 1.00 97.31 91 LYS A CA 1
ATOM 775 C C . LYS A 1 91 ? 6.799 -0.952 11.355 1.00 97.31 91 LYS A C 1
ATOM 777 O O . LYS A 1 91 ? 7.768 -0.269 11.032 1.00 97.31 91 LYS A O 1
ATOM 782 N N . ALA A 1 92 ? 6.049 -1.597 10.460 1.00 96.75 92 ALA A N 1
ATOM 783 C CA . ALA A 1 92 ? 6.274 -1.484 9.023 1.00 96.75 92 ALA A CA 1
ATOM 784 C C . ALA A 1 92 ? 5.987 -0.061 8.513 1.00 96.75 92 ALA A C 1
ATOM 786 O O . ALA A 1 92 ? 6.791 0.485 7.760 1.00 96.75 92 ALA A O 1
ATOM 787 N N . ILE A 1 93 ? 4.892 0.565 8.957 1.00 96.50 93 ILE A N 1
ATOM 788 C CA . ILE A 1 93 ? 4.547 1.944 8.579 1.00 96.50 93 ILE A CA 1
ATOM 789 C C . ILE A 1 93 ? 5.625 2.933 9.031 1.00 96.50 93 ILE A C 1
ATOM 791 O O . ILE A 1 93 ? 6.056 3.759 8.227 1.00 96.50 93 ILE A O 1
ATOM 795 N N . ASP A 1 94 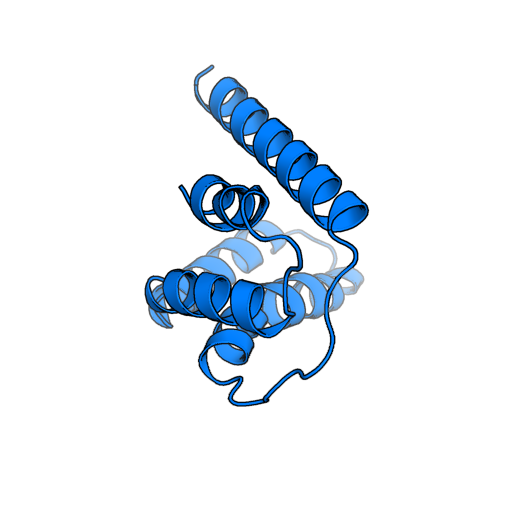? 6.113 2.818 10.267 1.00 95.75 94 ASP A N 1
ATOM 796 C CA . ASP A 1 94 ? 7.172 3.691 10.786 1.00 95.75 94 ASP A CA 1
ATOM 797 C C . ASP A 1 94 ? 8.480 3.516 10.004 1.00 95.75 94 ASP A C 1
ATOM 799 O O . ASP A 1 94 ? 9.144 4.495 9.652 1.00 95.75 94 ASP A O 1
ATOM 803 N N . TYR A 1 95 ? 8.828 2.270 9.673 1.00 96.31 95 TYR A N 1
ATOM 804 C CA . TYR A 1 95 ? 9.996 1.962 8.855 1.00 96.31 95 TYR A CA 1
ATOM 805 C C . TYR A 1 95 ? 9.899 2.586 7.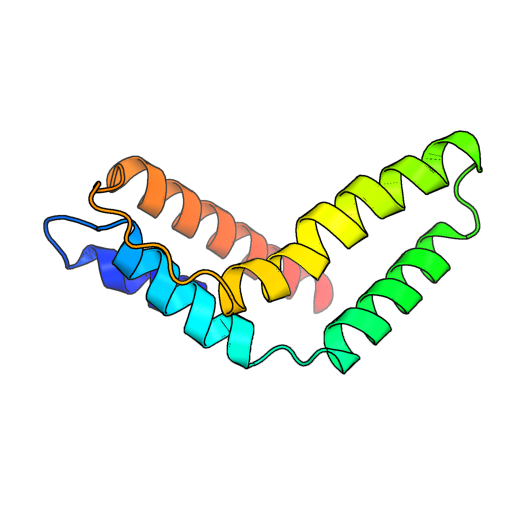456 1.00 96.31 95 TYR A C 1
ATOM 807 O O . TYR A 1 95 ? 10.822 3.282 7.027 1.00 96.31 95 TYR A O 1
ATOM 815 N N . PHE A 1 96 ? 8.775 2.394 6.760 1.00 93.88 96 PHE A N 1
ATOM 816 C CA . PHE A 1 96 ? 8.582 2.945 5.418 1.00 93.88 96 PHE A CA 1
ATOM 817 C C . PHE A 1 96 ? 8.510 4.472 5.410 1.00 93.88 96 PHE A C 1
ATOM 819 O O . PHE A 1 96 ? 9.069 5.100 4.509 1.00 93.88 96 PHE A O 1
ATOM 826 N N . LYS A 1 97 ? 7.891 5.085 6.425 1.00 94.44 97 LYS A N 1
ATOM 827 C CA . LYS A 1 97 ? 7.869 6.544 6.579 1.00 94.44 97 LYS A CA 1
ATOM 828 C C . LYS A 1 97 ? 9.287 7.097 6.726 1.00 94.44 97 LYS A C 1
ATOM 830 O O . LYS A 1 97 ? 9.659 8.014 6.001 1.00 94.44 97 LYS A O 1
ATOM 835 N N . LYS A 1 98 ? 10.111 6.481 7.582 1.00 93.62 98 LYS A N 1
ATOM 836 C CA . LYS A 1 98 ? 11.512 6.885 7.767 1.00 93.62 98 LYS A CA 1
ATOM 837 C C . LYS A 1 98 ? 12.317 6.793 6.467 1.00 93.62 98 LYS A C 1
ATOM 839 O O . LYS A 1 98 ? 13.068 7.716 6.161 1.00 93.62 98 LYS A O 1
ATOM 844 N N . GLN A 1 99 ? 12.152 5.716 5.697 1.00 92.12 99 GLN A N 1
ATOM 845 C CA . GLN A 1 99 ? 12.804 5.582 4.389 1.00 92.12 99 GLN A CA 1
ATOM 846 C C . GLN A 1 99 ? 12.355 6.662 3.397 1.00 92.12 99 GLN A C 1
ATOM 848 O O . GLN A 1 99 ? 13.166 7.194 2.640 1.00 92.12 99 GLN A O 1
ATOM 853 N N . ASP A 1 100 ? 11.066 6.998 3.380 1.00 90.00 100 ASP A N 1
ATOM 854 C CA . ASP A 1 100 ? 10.536 8.042 2.506 1.00 90.00 100 ASP A CA 1
ATOM 855 C C . ASP A 1 100 ? 11.101 9.425 2.846 1.00 90.00 100 ASP A C 1
ATOM 857 O O . ASP A 1 100 ? 11.489 10.180 1.953 1.00 90.00 100 ASP A O 1
ATOM 861 N N . ASP A 1 101 ? 11.205 9.732 4.136 1.00 91.50 101 ASP A N 1
ATOM 862 C CA . ASP A 1 101 ? 11.759 10.998 4.608 1.00 91.50 101 ASP A CA 1
ATOM 863 C C . ASP A 1 101 ? 13.260 11.112 4.305 1.00 91.50 101 ASP A C 1
ATOM 865 O O . ASP A 1 101 ? 13.711 12.167 3.857 1.00 91.50 101 ASP A O 1
ATOM 869 N N . GLN A 1 102 ? 14.023 10.021 4.437 1.00 92.19 102 GLN A N 1
ATOM 870 C CA . GLN A 1 102 ? 15.440 9.977 4.050 1.00 92.19 102 GLN A CA 1
ATOM 871 C C . GLN A 1 102 ? 15.641 10.261 2.554 1.00 92.19 102 GLN A C 1
ATOM 873 O O . GLN A 1 102 ? 16.423 11.146 2.203 1.00 92.19 102 GLN A O 1
ATOM 878 N N . ARG A 1 103 ? 14.867 9.613 1.673 1.00 88.31 103 ARG A N 1
ATOM 879 C CA . ARG A 1 103 ? 14.931 9.854 0.216 1.00 88.31 103 ARG A CA 1
ATOM 880 C C . ARG A 1 103 ? 14.656 11.313 -0.158 1.00 88.31 103 ARG A C 1
ATOM 882 O O . ARG A 1 103 ? 15.268 11.848 -1.078 1.00 88.31 103 ARG A O 1
ATOM 889 N N . LYS A 1 104 ? 13.735 11.987 0.540 1.00 85.81 104 LYS A N 1
ATOM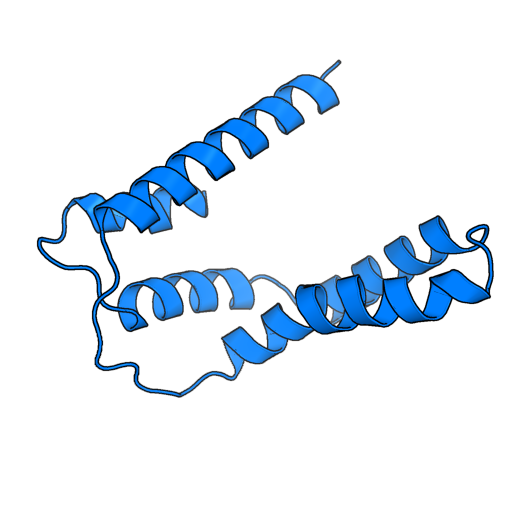 890 C CA . LYS A 1 104 ? 13.444 13.416 0.302 1.00 85.81 104 LYS A CA 1
ATOM 891 C C . LYS A 1 104 ? 14.596 14.330 0.702 1.00 85.81 104 LYS A C 1
ATOM 893 O O . LYS A 1 104 ? 14.734 15.396 0.110 1.00 85.81 104 LYS A O 1
ATOM 898 N N . VAL A 1 105 ? 15.369 13.956 1.720 1.00 85.94 105 VAL A N 1
ATOM 899 C CA . VAL A 1 105 ? 16.564 14.704 2.132 1.00 85.94 105 VAL A CA 1
ATOM 900 C C . VAL A 1 105 ? 17.677 14.532 1.100 1.00 85.94 105 VAL A C 1
ATOM 902 O O . VAL A 1 105 ? 18.323 15.514 0.749 1.00 85.94 105 VAL A O 1
ATOM 905 N N . GLU A 1 106 ? 17.863 13.319 0.577 1.00 78.06 106 GLU A N 1
ATOM 906 C CA . GLU A 1 106 ? 18.860 13.023 -0.461 1.00 78.06 106 GLU A CA 1
ATOM 907 C C . GLU A 1 106 ? 18.578 13.772 -1.767 1.00 78.06 106 GLU A C 1
ATOM 909 O O . GLU A 1 106 ? 19.473 14.419 -2.293 1.00 78.06 106 GLU A O 1
ATOM 914 N N . ASN A 1 107 ? 17.327 13.791 -2.235 1.00 68.94 107 ASN A N 1
ATOM 915 C CA . ASN A 1 107 ? 16.939 14.473 -3.479 1.00 68.94 107 ASN A CA 1
ATOM 916 C C . ASN A 1 107 ? 16.944 16.017 -3.402 1.00 68.94 107 ASN A C 1
ATOM 918 O O . ASN A 1 107 ? 16.598 16.676 -4.382 1.00 68.94 107 ASN A O 1
ATOM 922 N N . LYS A 1 108 ? 17.246 16.603 -2.235 1.00 60.03 108 LYS A N 1
ATOM 923 C CA . LYS A 1 108 ? 17.387 18.058 -2.037 1.00 60.03 108 LYS A CA 1
ATOM 924 C C . LYS A 1 108 ? 18.846 18.530 -2.024 1.00 60.03 108 LYS A C 1
ATOM 926 O O . LYS A 1 108 ? 19.063 19.739 -1.943 1.00 60.03 108 LYS A O 1
ATOM 931 N N . LYS A 1 109 ? 19.808 17.607 -2.030 1.00 47.81 109 LYS A N 1
ATOM 932 C CA . LYS A 1 109 ? 21.236 17.897 -2.201 1.00 47.81 109 LYS A CA 1
ATOM 933 C C . LYS A 1 109 ? 21.612 17.797 -3.671 1.00 47.81 109 LYS A C 1
ATOM 935 O O . LYS A 1 109 ? 22.515 18.563 -4.060 1.00 47.81 109 LYS A O 1
#

pLDDT: mean 88.8, std 8.93, range [47.81, 97.69]

Mean predicted aligned error: 5.49 Å

Solvent-accessible surface area (backbone atoms only — not comparable to full-atom values): 6340 Å² total; per-residue (Å²): 108,72,59,55,64,62,53,59,51,70,80,43,96,68,42,43,47,48,60,53,49,55,53,52,29,63,57,32,67,77,54,48,71,65,55,47,51,53,52,49,53,53,51,50,60,75,44,66,82,52,59,71,90,51,48,64,56,50,46,52,54,49,44,51,61,50,54,45,41,44,59,46,50,62,67,58,81,76,83,54,91,52,68,54,64,58,71,64,48,52,54,49,48,54,51,52,47,52,52,54,55,51,54,57,56,59,78,73,109

Organism: Methanobrevibacter arboriphilus (NCBI:txid39441)

InterPro domains:
  IPR019215 Protein of unknown function DUF2115 [PF09888] (17-106)

Radius of gyration: 16.76 Å; Cα contacts (8 Å, |Δi|>4): 61; chains: 1; bounding box: 36×30×42 Å

Foldseek 3Di:
DLLVLLLVCLPPPFAFPVSVLVSLLVVLVPQDPVNLVVVLVVQLVVCVPPDPVCSVVCCCCPNVVPSCVSVVSNVPPDDGPDTDDSVVSNVVSVVVVVVVVVVVVVVVD

Sequence (109 aa):
MLFEYLKSLETNDEISKNDILKILKKWAENVSVFDIMNSTSKFRESCKYVKEEYKGHFDDIYVKNFYMRIKDIKKDNKDYKDNINKKTFLKAIDYFKKQDDQRKVENKK